Protein AF-W2ENF9-F1 (afdb_monomer)

Solvent-accessible surface area (backbone atoms only — not comparable to full-atom values): 3325 Å² total; per-residue (Å²): 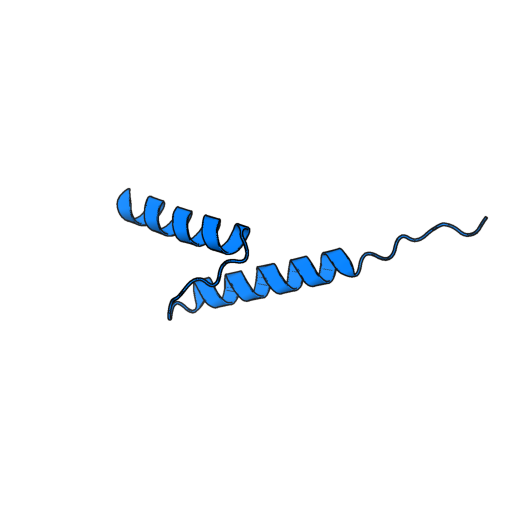112,69,70,58,49,56,52,49,50,53,52,52,53,34,52,75,70,70,44,87,76,90,72,89,53,64,68,62,52,52,51,51,51,50,52,54,50,52,56,54,53,64,73,64,64,74,80,82,73,81,83,130

Radius of gyration: 16.31 Å; Cα contacts (8 Å, |Δi|>4): 14; chains: 1; bounding box: 27×24×54 Å

Sequence (52 aa):
MEGDVMRTDAVLDALARREPVAGGDPAVRLLGALVADVDSQRLSSVSITPST

Secondary structure (DSSP, 8-state):
-HHHHHHHHHHHHHHHTT-------HHHHHHHHHHHHHHHHHHT----PPP-

Nearest PDB structures (foldseek):
  6hk5-assembly4_A  TM=5.593E-01  e=4.758E+00  Rhodospirillum rubrum

pLDDT: mean 82.03, std 11.49, range [59.31, 93.56]

Structure (mmCIF, N/CA/C/O backbone):
data_AF-W2ENF9-F1
#
_entry.id   AF-W2ENF9-F1
#
loop_
_atom_site.group_PDB
_atom_site.id
_atom_site.type_symbol
_atom_site.label_atom_id
_atom_site.label_alt_id
_atom_site.label_comp_id
_atom_site.label_asym_id
_atom_site.label_entity_id
_atom_site.label_seq_id
_atom_site.pdbx_PDB_ins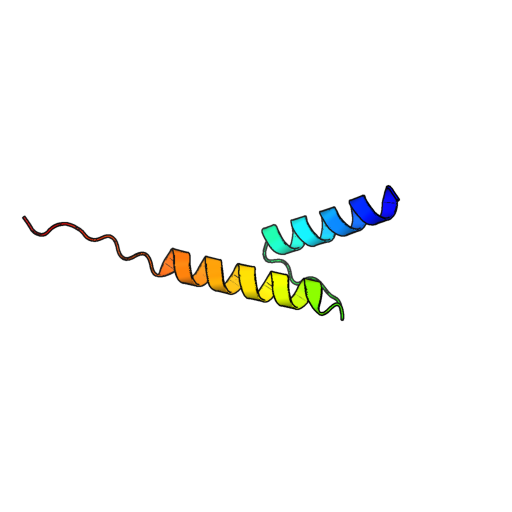_code
_atom_site.Cartn_x
_atom_site.Cartn_y
_atom_site.Cartn_z
_atom_site.occupancy
_atom_site.B_iso_or_equiv
_atom_site.auth_seq_id
_atom_site.auth_comp_id
_atom_site.auth_asym_id
_atom_site.auth_atom_id
_atom_site.pdbx_PDB_model_num
ATOM 1 N N . MET A 1 1 ? 11.462 9.388 -18.166 1.00 63.19 1 MET A N 1
ATOM 2 C CA . MET A 1 1 ? 11.378 9.925 -16.792 1.00 63.19 1 MET A CA 1
ATOM 3 C C . MET A 1 1 ? 9.942 10.296 -16.441 1.00 63.19 1 MET A C 1
ATOM 5 O O . MET A 1 1 ? 9.432 9.772 -15.469 1.00 63.19 1 MET A O 1
ATOM 9 N N . GLU A 1 2 ? 9.252 11.101 -17.255 1.00 79.44 2 GLU A N 1
ATOM 10 C CA . GLU A 1 2 ? 7.858 11.517 -16.993 1.00 79.44 2 GLU A CA 1
ATOM 11 C C . GLU A 1 2 ? 6.861 10.345 -16.878 1.00 79.44 2 GLU A C 1
ATOM 13 O O . GLU A 1 2 ? 6.023 10.325 -15.983 1.00 79.44 2 GLU A O 1
ATOM 18 N N . GLY A 1 3 ? 7.018 9.302 -17.704 1.00 80.31 3 GLY A 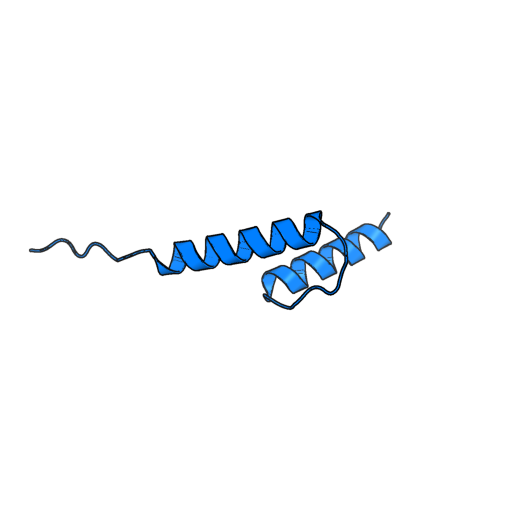N 1
ATOM 19 C CA . GLY A 1 3 ? 6.179 8.098 -17.625 1.00 80.31 3 GLY A CA 1
ATOM 20 C C . GLY A 1 3 ? 6.337 7.289 -16.329 1.00 80.31 3 GLY A C 1
ATOM 21 O O . GLY A 1 3 ? 5.368 6.692 -15.867 1.00 80.31 3 GLY A O 1
ATOM 22 N N . ASP A 1 4 ? 7.521 7.301 -15.708 1.00 84.75 4 ASP A N 1
ATOM 23 C CA . ASP A 1 4 ? 7.748 6.615 -14.426 1.00 84.75 4 ASP A CA 1
ATOM 24 C C . ASP A 1 4 ? 7.133 7.396 -13.261 1.00 84.75 4 ASP A C 1
ATOM 26 O O . ASP A 1 4 ? 6.603 6.795 -12.324 1.00 84.75 4 ASP A O 1
ATOM 30 N N . VAL A 1 5 ? 7.144 8.731 -13.346 1.00 88.56 5 VAL A N 1
ATOM 31 C CA . VAL A 1 5 ? 6.472 9.609 -12.378 1.00 88.56 5 VAL A CA 1
ATOM 32 C C . VAL A 1 5 ? 4.964 9.377 -12.425 1.00 88.56 5 VAL A C 1
ATOM 34 O O . VAL A 1 5 ? 4.382 9.048 -11.399 1.00 88.56 5 VAL A O 1
ATOM 37 N N . MET A 1 6 ? 4.344 9.408 -13.612 1.00 91.31 6 MET A N 1
ATOM 38 C CA . MET A 1 6 ? 2.902 9.144 -13.758 1.00 91.31 6 MET A CA 1
ATOM 39 C C . MET A 1 6 ? 2.495 7.757 -13.247 1.00 91.31 6 MET A C 1
ATOM 41 O O . MET A 1 6 ? 1.436 7.591 -12.643 1.00 91.31 6 MET A O 1
ATOM 45 N N . ARG A 1 7 ? 3.340 6.743 -13.473 1.00 87.94 7 ARG A N 1
ATOM 46 C CA . ARG A 1 7 ? 3.108 5.391 -12.955 1.00 87.94 7 ARG A CA 1
ATOM 47 C C . ARG A 1 7 ? 3.172 5.348 -11.432 1.00 87.94 7 ARG A C 1
ATOM 49 O O . ARG A 1 7 ? 2.364 4.663 -10.812 1.00 87.94 7 ARG A O 1
ATOM 56 N N . THR A 1 8 ? 4.133 6.057 -10.850 1.00 89.75 8 THR A N 1
ATOM 57 C CA . THR A 1 8 ? 4.294 6.151 -9.396 1.00 89.75 8 THR A CA 1
ATOM 58 C C . THR A 1 8 ? 3.104 6.872 -8.777 1.00 89.75 8 THR A C 1
A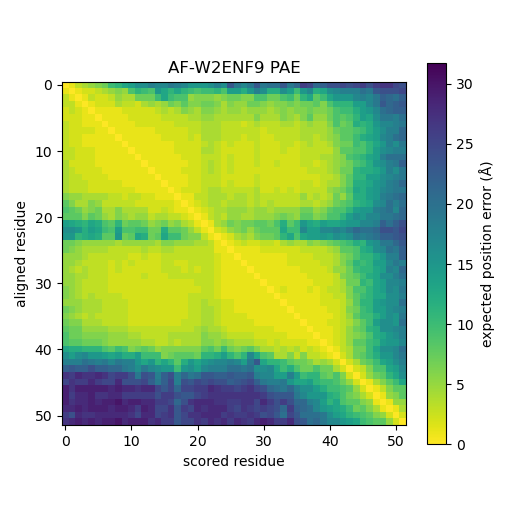TOM 60 O O . THR A 1 8 ? 2.512 6.344 -7.840 1.00 89.75 8 THR A O 1
ATOM 63 N N . ASP A 1 9 ? 2.686 8.002 -9.350 1.00 92.56 9 ASP A N 1
ATOM 64 C CA . ASP A 1 9 ? 1.513 8.752 -8.896 1.00 92.56 9 ASP A CA 1
ATOM 65 C C . ASP A 1 9 ? 0.254 7.885 -8.918 1.00 92.56 9 ASP A C 1
ATOM 67 O O . ASP A 1 9 ? -0.469 7.846 -7.931 1.00 92.56 9 ASP A O 1
ATOM 71 N N . ALA A 1 10 ? 0.032 7.101 -9.979 1.00 91.56 10 ALA A N 1
ATOM 72 C CA . ALA A 1 10 ? -1.105 6.182 -10.045 1.00 91.56 10 ALA A CA 1
ATOM 73 C C . ALA A 1 10 ? -1.085 5.117 -8.929 1.00 91.56 10 ALA A C 1
ATOM 75 O O . ALA A 1 10 ? -2.133 4.771 -8.382 1.00 91.56 10 ALA A O 1
ATOM 76 N N . VAL A 1 11 ? 0.098 4.606 -8.565 1.00 91.69 11 VAL A N 1
ATOM 77 C CA . VAL A 1 11 ? 0.256 3.663 -7.442 1.00 91.69 11 VAL A CA 1
ATOM 78 C C . VAL A 1 11 ? -0.036 4.347 -6.108 1.00 91.69 11 VAL A C 1
ATOM 80 O O . VAL A 1 11 ? -0.735 3.774 -5.270 1.00 91.69 11 VAL A O 1
ATOM 83 N N . LEU A 1 12 ? 0.467 5.567 -5.907 1.00 91.75 12 LEU A N 1
ATOM 84 C CA . LEU A 1 12 ? 0.213 6.346 -4.695 1.00 91.75 12 LEU A CA 1
ATOM 85 C C . LEU A 1 12 ? -1.274 6.695 -4.550 1.00 91.75 12 LEU A C 1
ATOM 87 O O . LEU A 1 12 ? -1.824 6.550 -3.459 1.00 91.75 12 LEU A O 1
ATOM 91 N N . ASP A 1 13 ? -1.938 7.071 -5.643 1.00 93.56 13 ASP A N 1
ATOM 92 C CA . ASP A 1 13 ? -3.372 7.368 -5.672 1.00 93.56 13 ASP A CA 1
ATOM 93 C C . ASP A 1 13 ? -4.212 6.138 -5.307 1.00 93.56 13 ASP A C 1
ATOM 95 O O . ASP A 1 13 ? -5.138 6.230 -4.496 1.00 93.56 13 ASP A O 1
ATOM 99 N N . ALA A 1 14 ? -3.868 4.967 -5.849 1.00 91.31 14 ALA A N 1
ATOM 100 C CA . ALA A 1 14 ? -4.543 3.715 -5.517 1.00 91.31 14 ALA A CA 1
ATOM 101 C C . ALA A 1 14 ? -4.365 3.348 -4.031 1.00 91.31 14 ALA A C 1
ATOM 103 O O . ALA A 1 14 ? -5.338 3.018 -3.348 1.00 91.31 14 ALA A O 1
ATOM 104 N N . LEU A 1 15 ? -3.149 3.487 -3.490 1.00 90.69 15 LEU A N 1
ATOM 105 C CA . LEU A 1 15 ? -2.880 3.260 -2.065 1.00 90.69 15 LEU A CA 1
ATOM 106 C C . LEU A 1 15 ? -3.648 4.240 -1.170 1.00 90.69 15 LEU A C 1
ATOM 108 O O . LEU A 1 15 ? -4.222 3.829 -0.161 1.00 90.69 15 LEU A O 1
ATOM 112 N N . ALA A 1 16 ? -3.730 5.516 -1.555 1.00 90.06 16 ALA A N 1
ATOM 113 C CA . ALA A 1 16 ? -4.504 6.524 -0.831 1.00 90.06 16 ALA A CA 1
ATOM 114 C C . ALA A 1 16 ? -6.008 6.197 -0.801 1.00 90.06 16 ALA A C 1
ATOM 116 O O . ALA A 1 16 ? -6.690 6.471 0.192 1.00 90.06 16 ALA A O 1
ATOM 117 N N . ARG A 1 17 ? -6.531 5.563 -1.855 1.00 92.06 17 ARG A N 1
ATOM 118 C CA . ARG A 1 17 ? -7.921 5.080 -1.938 1.00 92.06 17 ARG A CA 1
ATOM 119 C C . ARG A 1 17 ? -8.150 3.729 -1.253 1.00 92.06 17 ARG A C 1
ATOM 121 O O . ARG A 1 17 ? -9.293 3.290 -1.182 1.00 92.06 17 ARG A O 1
ATOM 128 N N . ARG A 1 18 ? -7.100 3.099 -0.706 1.00 87.38 18 ARG A N 1
ATOM 129 C CA . ARG A 1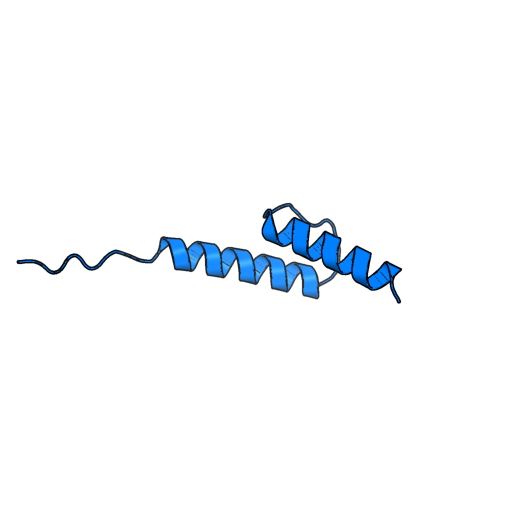 18 ? -7.114 1.723 -0.167 1.00 87.38 18 ARG A CA 1
ATOM 130 C C . ARG A 1 18 ? -7.533 0.695 -1.220 1.00 87.38 18 ARG A C 1
ATOM 132 O O . ARG A 1 18 ? -8.102 -0.349 -0.904 1.00 87.38 18 ARG A O 1
ATOM 139 N N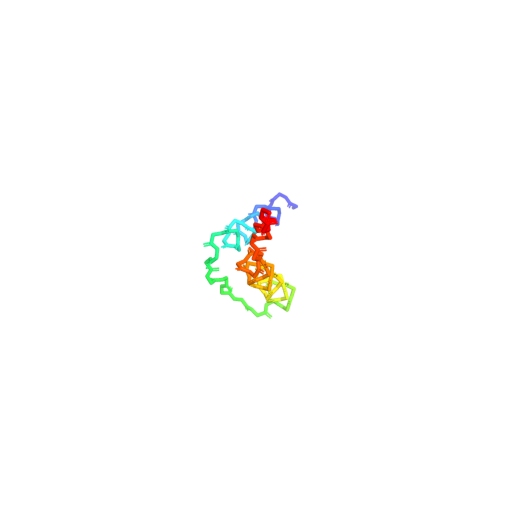 . GLU A 1 19 ? -7.243 0.989 -2.481 1.00 89.19 19 GLU A N 1
ATOM 140 C CA . GLU A 1 19 ? -7.469 0.049 -3.564 1.00 89.19 19 GLU A CA 1
ATOM 141 C C . GLU A 1 19 ? -6.347 -0.998 -3.588 1.00 89.19 19 GLU A C 1
ATOM 143 O O . GLU A 1 19 ? -5.180 -0.684 -3.326 1.00 89.19 19 GLU A O 1
ATOM 148 N N . PRO A 1 20 ? -6.673 -2.263 -3.897 1.00 80.19 20 PRO A N 1
ATOM 149 C CA . PRO A 1 20 ? -5.665 -3.297 -4.038 1.00 80.19 20 PRO A CA 1
ATOM 150 C C . PRO A 1 20 ? -4.775 -2.985 -5.244 1.00 80.19 20 PRO A C 1
ATOM 152 O O . PRO A 1 20 ? -5.197 -3.088 -6.395 1.00 80.19 20 PRO A O 1
ATOM 155 N N . VAL A 1 21 ? -3.513 -2.646 -4.985 1.00 82.75 21 VAL A N 1
ATOM 156 C C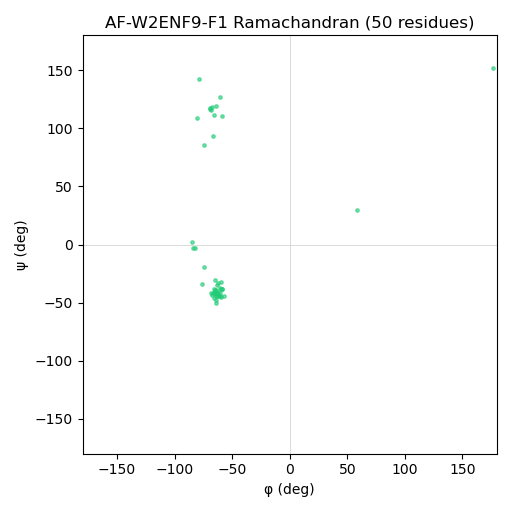A . VAL A 1 21 ? -2.522 -2.480 -6.050 1.00 82.75 21 VAL A CA 1
ATOM 157 C C . VAL A 1 21 ? -2.013 -3.856 -6.464 1.00 82.75 21 VAL A C 1
ATOM 159 O O . VAL A 1 21 ? -1.290 -4.527 -5.726 1.00 82.75 21 VAL A O 1
ATOM 162 N N . ALA A 1 22 ? -2.408 -4.301 -7.655 1.00 71.00 22 ALA A N 1
ATOM 163 C CA . ALA A 1 22 ? -1.935 -5.556 -8.220 1.00 71.00 22 ALA A CA 1
ATOM 164 C C . ALA A 1 22 ? -0.440 -5.447 -8.566 1.00 71.00 22 ALA A C 1
ATOM 166 O O . ALA A 1 22 ? -0.048 -4.672 -9.438 1.00 71.00 22 ALA A O 1
ATOM 167 N N . GLY A 1 23 ? 0.411 -6.227 -7.894 1.00 69.00 23 GLY A N 1
ATOM 168 C CA . GLY A 1 23 ? 1.845 -6.212 -8.173 1.00 69.00 23 GLY A CA 1
ATOM 169 C C . GLY A 1 23 ? 2.694 -7.094 -7.258 1.00 69.00 23 GLY A C 1
ATOM 170 O O . GLY A 1 23 ? 2.365 -7.373 -6.102 1.00 69.00 23 GLY A O 1
ATOM 171 N N . GLY A 1 24 ? 3.821 -7.553 -7.803 1.00 75.94 24 GLY A N 1
ATOM 172 C CA . GLY A 1 24 ? 4.854 -8.293 -7.076 1.00 75.94 24 GLY A CA 1
ATOM 173 C C . GLY A 1 24 ? 5.857 -7.411 -6.330 1.00 75.94 24 GLY A C 1
ATOM 174 O O . GLY A 1 24 ? 6.725 -7.958 -5.660 1.00 75.94 24 GLY A O 1
ATOM 175 N N . ASP A 1 25 ? 5.755 -6.084 -6.453 1.00 88.69 25 ASP A N 1
ATOM 176 C CA . ASP A 1 25 ? 6.743 -5.149 -5.916 1.00 88.69 25 ASP A CA 1
ATOM 177 C C . ASP A 1 25 ? 6.719 -5.135 -4.371 1.00 88.69 25 ASP A C 1
ATOM 179 O O . ASP A 1 25 ? 5.705 -4.754 -3.770 1.00 88.69 25 ASP A O 1
ATOM 183 N N . PRO A 1 26 ? 7.813 -5.546 -3.702 1.00 90.44 26 PRO A N 1
ATOM 184 C CA . PRO A 1 26 ? 7.898 -5.545 -2.245 1.00 90.44 26 PRO A CA 1
ATOM 185 C C . PRO A 1 26 ? 7.723 -4.158 -1.616 1.00 90.44 26 PRO A C 1
ATOM 187 O O . PRO A 1 26 ? 7.170 -4.066 -0.520 1.00 90.44 26 PRO A O 1
ATOM 190 N N . ALA A 1 27 ? 8.153 -3.086 -2.289 1.00 90.50 27 ALA A N 1
ATOM 191 C CA . ALA A 1 27 ? 8.038 -1.724 -1.774 1.00 90.50 27 ALA A CA 1
ATOM 192 C C . ALA A 1 27 ? 6.572 -1.275 -1.715 1.00 90.50 27 ALA A C 1
ATOM 194 O O . ALA A 1 27 ? 6.133 -0.716 -0.711 1.00 90.50 27 ALA A O 1
ATOM 195 N N . VAL A 1 28 ? 5.785 -1.598 -2.746 1.00 90.31 28 VAL A N 1
ATOM 196 C CA . VAL A 1 28 ? 4.340 -1.308 -2.782 1.00 90.31 28 VAL A CA 1
ATOM 197 C C . VAL A 1 28 ? 3.599 -2.090 -1.695 1.00 90.31 28 VAL A C 1
ATOM 199 O O . VAL A 1 28 ? 2.722 -1.544 -1.027 1.00 90.31 28 VAL A O 1
ATOM 202 N N . ARG A 1 29 ? 3.987 -3.351 -1.457 1.00 89.44 29 ARG A N 1
ATOM 203 C CA . ARG A 1 29 ? 3.416 -4.173 -0.374 1.00 89.44 29 ARG A CA 1
ATOM 204 C C . ARG A 1 29 ? 3.724 -3.605 1.008 1.00 89.44 29 ARG A C 1
ATOM 206 O O . ARG A 1 29 ? 2.825 -3.539 1.843 1.00 89.44 29 ARG A O 1
ATOM 213 N N . LEU A 1 30 ? 4.969 -3.186 1.240 1.00 91.94 30 LEU A N 1
ATOM 214 C CA . LEU A 1 30 ? 5.375 -2.545 2.490 1.00 91.94 30 LEU A CA 1
ATOM 215 C C . LEU A 1 30 ? 4.584 -1.253 2.727 1.00 91.94 30 LEU A C 1
ATOM 217 O O . LEU A 1 30 ? 4.089 -1.032 3.830 1.00 91.94 30 LEU A O 1
ATOM 221 N N . LEU A 1 31 ? 4.422 -0.429 1.689 1.00 91.56 31 LEU A N 1
ATOM 222 C CA . LEU A 1 31 ? 3.671 0.818 1.788 1.00 91.56 31 LEU A CA 1
ATOM 223 C C . LEU A 1 31 ? 2.185 0.565 2.084 1.00 91.56 31 LEU A C 1
ATOM 225 O O . LEU A 1 31 ? 1.621 1.219 2.957 1.00 91.56 31 LEU A O 1
ATOM 229 N N . GLY A 1 32 ? 1.569 -0.430 1.438 1.00 91.12 32 GLY A N 1
ATOM 230 C CA . GLY A 1 32 ? 0.197 -0.849 1.745 1.00 91.12 32 GLY A CA 1
ATOM 231 C C . GLY A 1 32 ? 0.023 -1.341 3.187 1.00 91.12 32 GLY A C 1
ATOM 232 O O . GLY A 1 32 ? -0.942 -0.966 3.852 1.00 91.12 32 GLY A O 1
ATOM 233 N N . ALA A 1 33 ? 0.977 -2.123 3.704 1.00 90.88 33 ALA A N 1
ATOM 234 C CA . ALA A 1 33 ? 0.960 -2.575 5.096 1.00 90.88 33 ALA A CA 1
ATOM 235 C C . ALA A 1 33 ? 1.076 -1.404 6.089 1.00 90.88 33 ALA A C 1
ATOM 237 O O . ALA A 1 33 ? 0.356 -1.372 7.083 1.00 90.88 33 ALA A O 1
ATOM 238 N N . LEU A 1 34 ? 1.931 -0.418 5.797 1.00 91.62 34 LEU A N 1
ATOM 239 C CA . LEU A 1 34 ? 2.091 0.779 6.626 1.00 91.62 34 LEU A CA 1
ATOM 240 C C . LEU A 1 34 ? 0.813 1.632 6.662 1.00 91.62 34 LEU A C 1
ATOM 242 O O . LEU A 1 34 ? 0.424 2.107 7.725 1.00 91.62 34 LEU A O 1
ATOM 246 N N . VAL A 1 35 ? 0.141 1.807 5.519 1.00 90.69 35 VAL A N 1
ATOM 247 C CA . VAL A 1 35 ? -1.143 2.530 5.451 1.00 90.69 35 VAL A CA 1
ATOM 248 C C . VAL A 1 35 ? -2.197 1.845 6.325 1.00 90.69 35 VAL A C 1
ATOM 250 O O . VAL A 1 35 ? -2.876 2.518 7.100 1.00 90.69 35 VAL A O 1
ATOM 253 N N . ALA A 1 36 ? -2.298 0.515 6.251 1.00 89.44 36 ALA A N 1
ATOM 254 C CA . ALA A 1 36 ? -3.240 -0.255 7.063 1.00 89.44 36 ALA A CA 1
ATOM 255 C C . ALA A 1 36 ? -2.944 -0.161 8.573 1.00 89.44 36 ALA A C 1
ATOM 257 O O . ALA A 1 36 ? -3.869 -0.055 9.384 1.00 89.44 36 ALA A O 1
ATOM 258 N N . ASP A 1 37 ? -1.665 -0.172 8.954 1.00 90.00 37 ASP A N 1
ATOM 259 C CA . ASP A 1 37 ? -1.239 -0.012 10.346 1.00 90.00 37 ASP A CA 1
ATOM 260 C C . ASP A 1 37 ? -1.603 1.378 10.893 1.00 90.00 37 ASP A C 1
ATOM 262 O O . ASP A 1 37 ? -2.246 1.489 11.937 1.00 90.00 37 ASP A O 1
ATOM 266 N N . VAL A 1 38 ? -1.302 2.446 10.146 1.00 89.00 38 VAL A N 1
ATOM 267 C CA . VAL A 1 38 ? -1.664 3.821 10.531 1.00 89.00 38 VAL A CA 1
ATOM 268 C C . VAL A 1 38 ? -3.180 3.992 10.640 1.00 89.00 38 VAL A C 1
ATOM 270 O O . VAL A 1 38 ? -3.656 4.585 11.611 1.00 89.00 38 VAL A O 1
ATOM 273 N N . ASP A 1 39 ? -3.955 3.467 9.687 1.00 87.62 39 ASP A N 1
ATOM 274 C CA . ASP A 1 39 ? -5.421 3.514 9.749 1.00 87.62 39 ASP A CA 1
ATOM 275 C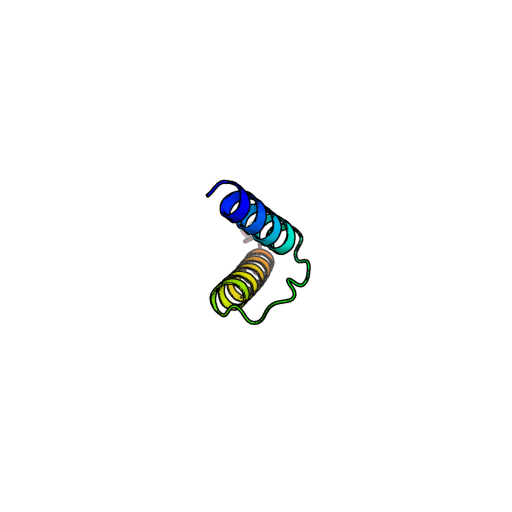 C . ASP A 1 39 ? -5.942 2.797 11.014 1.00 87.62 39 ASP A C 1
ATOM 277 O O . ASP A 1 39 ? -6.830 3.314 11.697 1.00 87.62 39 ASP A O 1
ATOM 281 N N . SER A 1 40 ? -5.326 1.676 11.403 1.00 84.75 40 SER A N 1
ATOM 282 C CA . SER A 1 40 ? -5.658 0.950 12.640 1.00 84.75 40 SER A CA 1
ATOM 283 C C . SER A 1 40 ? -5.311 1.748 13.904 1.00 84.75 40 SER A C 1
ATOM 285 O O . SER A 1 40 ? -6.111 1.813 14.840 1.00 84.75 40 SER A O 1
ATOM 287 N N . GLN A 1 41 ? -4.155 2.419 13.928 1.00 81.94 41 GLN A N 1
ATOM 288 C CA . GLN A 1 41 ? -3.745 3.271 15.050 1.00 81.94 41 GLN A CA 1
ATOM 289 C C . GLN A 1 41 ? -4.658 4.492 15.223 1.00 81.94 41 GLN A C 1
ATOM 291 O O . GLN A 1 41 ? -4.993 4.860 16.351 1.00 81.94 41 GLN A O 1
ATOM 296 N N . ARG A 1 42 ? -5.115 5.107 14.124 1.00 74.94 42 ARG A N 1
ATOM 297 C CA . ARG A 1 42 ? -6.045 6.252 14.173 1.00 74.94 42 ARG A CA 1
ATOM 298 C C . ARG A 1 42 ? -7.388 5.880 14.796 1.00 74.94 42 ARG A C 1
ATOM 300 O O . ARG A 1 42 ? -7.966 6.695 15.511 1.00 74.94 42 ARG A O 1
ATOM 307 N N . LEU A 1 43 ? -7.862 4.657 14.567 1.00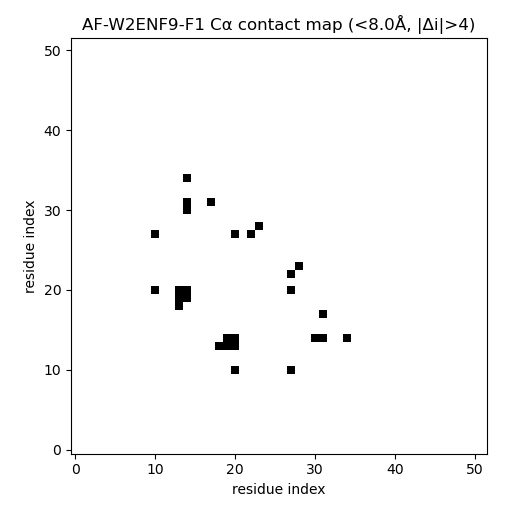 63.38 43 LEU A N 1
ATOM 308 C CA . LEU A 1 43 ? -9.090 4.134 15.173 1.00 63.38 43 LEU A CA 1
ATOM 309 C C . LEU A 1 43 ? -8.922 3.780 16.659 1.00 63.38 43 LEU A C 1
ATOM 311 O O . LEU A 1 43 ? -9.907 3.725 17.389 1.00 63.38 43 LEU A O 1
ATOM 315 N N . SER A 1 44 ? -7.685 3.587 17.124 1.00 59.88 44 SER A N 1
ATOM 316 C CA . SER A 1 44 ? -7.364 3.305 18.528 1.00 59.88 44 SER A CA 1
ATOM 317 C C . SER A 1 44 ? -7.237 4.566 19.398 1.00 59.88 44 SER A C 1
ATOM 319 O O . SER A 1 44 ? -6.933 4.456 20.590 1.00 59.88 44 SER A O 1
ATOM 321 N N . SER A 1 45 ? -7.457 5.765 18.846 1.00 59.31 45 SER A N 1
ATOM 322 C CA . SER A 1 45 ? -7.453 7.008 19.623 1.00 59.31 45 SER A CA 1
ATOM 323 C C . SER A 1 45 ? -8.736 7.109 20.454 1.00 59.31 45 SER A C 1
ATOM 325 O O . SER A 1 45 ? -9.742 7.681 20.040 1.00 59.31 45 SER A O 1
ATOM 327 N N . VAL A 1 46 ? -8.709 6.504 21.640 1.00 59.34 46 VAL A N 1
ATOM 328 C CA . VAL A 1 46 ? -9.733 6.694 22.668 1.00 59.34 46 VAL A CA 1
ATOM 329 C C . VAL A 1 46 ? -9.630 8.133 23.166 1.00 59.34 46 VAL A C 1
ATOM 331 O O . VAL A 1 46 ? -8.606 8.548 23.709 1.00 59.34 46 VAL A O 1
ATOM 334 N N . SER A 1 47 ? -10.701 8.901 22.983 1.00 59.84 47 SER A N 1
ATOM 335 C CA . SER A 1 47 ? -10.869 10.213 23.596 1.00 59.84 47 SER A CA 1
ATOM 336 C C . SER A 1 47 ? -10.812 10.071 25.117 1.00 59.84 47 SER A C 1
ATOM 338 O O . SER A 1 47 ? -11.730 9.519 25.723 1.00 59.84 47 SER A O 1
ATOM 340 N N . ILE A 1 48 ? -9.747 10.580 25.739 1.00 61.00 48 ILE A N 1
ATOM 341 C CA . ILE A 1 48 ? -9.735 10.858 27.176 1.00 61.00 48 ILE A CA 1
ATOM 342 C C . ILE A 1 48 ? -10.744 11.986 27.394 1.00 61.00 48 ILE A C 1
ATOM 344 O O . ILE A 1 48 ? -10.428 13.161 27.230 1.00 61.00 48 ILE A O 1
ATOM 348 N N . THR A 1 49 ? -11.987 11.639 27.717 1.00 67.62 49 THR A N 1
ATOM 349 C CA . THR A 1 49 ? -12.868 12.570 28.418 1.00 67.62 49 THR A CA 1
ATOM 350 C C . THR A 1 49 ? -12.299 12.722 29.826 1.00 67.62 49 THR A C 1
ATOM 352 O O . THR A 1 49 ? -12.223 11.715 30.536 1.00 67.62 49 THR A O 1
ATOM 355 N N . PRO A 1 50 ? -11.860 13.922 30.245 1.00 61.91 50 PRO A N 1
ATOM 356 C CA . PRO A 1 50 ? -11.480 14.129 31.629 1.00 61.91 50 PRO A CA 1
ATOM 357 C C . PRO A 1 50 ? -12.740 13.927 32.473 1.00 61.91 50 PRO A C 1
ATOM 359 O O . PRO A 1 50 ? -13.740 14.614 32.262 1.00 61.91 50 PRO A O 1
ATOM 362 N N . SER A 1 51 ? -12.722 12.946 33.373 1.00 64.19 51 SER A N 1
ATOM 363 C CA . SER A 1 51 ? -13.768 12.813 34.386 1.00 64.19 51 SER A CA 1
ATOM 364 C C . SER A 1 51 ? -13.766 14.079 35.247 1.00 64.19 51 SER A C 1
ATOM 366 O O . SER A 1 51 ? -12.704 14.495 35.710 1.00 64.19 51 SER A O 1
ATOM 368 N N . THR A 1 52 ? -14.943 14.695 35.372 1.00 68.31 52 THR A N 1
ATOM 369 C CA . THR A 1 52 ? -15.237 15.931 36.122 1.00 68.31 52 THR A CA 1
ATOM 370 C C . THR A 1 52 ? -14.804 15.882 37.575 1.00 68.31 52 THR A C 1
ATOM 372 O O . THR A 1 52 ? -15.062 14.827 38.201 1.00 68.31 52 THR A O 1
#

Mean predicted aligned error: 8.58 Å

Foldseek 3Di:
DVVVVVVVVVLVVCLVVLHDDDDPDPVSVVSSVVSVVVVVVVVVPDDPPPDD